Protein AF-A0A383B840-F1 (afdb_monomer_lite)

Radius of gyration: 23.32 Å; chains: 1; bounding box: 36×68×32 Å

Organism: NCBI:txid408172

Sequence (70 aa):
MKYQFLLITFLLFYAGCGKEKKYLDHLIQKGEIHFKNLRQLTFSGENAEAYFSADGEKLIFQAHDGDSLC

Structure (mmCIF, N/CA/C/O backbone):
data_AF-A0A383B840-F1
#
_entry.id   AF-A0A383B840-F1
#
loop_
_atom_site.group_PDB
_atom_site.id
_atom_site.type_symbol
_atom_site.label_atom_id
_atom_site.label_alt_id
_atom_site.label_comp_id
_atom_site.label_asym_id
_atom_site.label_entity_id
_atom_site.label_seq_id
_atom_site.pdbx_PDB_ins_code
_atom_site.Cartn_x
_atom_site.Cartn_y
_atom_site.Cartn_z
_atom_site.occupancy
_atom_site.B_iso_or_equiv
_atom_site.auth_seq_id
_atom_site.auth_comp_id
_atom_site.auth_asym_id
_atom_site.auth_atom_id
_atom_site.pdbx_PDB_model_num
ATOM 1 N N . MET A 1 1 ? -6.753 54.679 -3.712 1.00 60.47 1 MET A N 1
ATOM 2 C CA . MET A 1 1 ? -6.594 53.835 -2.503 1.00 60.47 1 MET A CA 1
ATOM 3 C C . MET A 1 1 ? -7.822 52.981 -2.168 1.00 60.47 1 MET A C 1
ATOM 5 O O . MET A 1 1 ? -7.631 51.822 -1.841 1.00 60.47 1 MET A O 1
ATOM 9 N N . LYS A 1 2 ? -9.067 53.478 -2.283 1.00 57.19 2 LYS A N 1
ATOM 10 C CA . LYS A 1 2 ? -10.283 52.676 -1.994 1.00 57.19 2 LYS A CA 1
ATOM 11 C C . LYS A 1 2 ? -10.499 51.485 -2.949 1.00 57.19 2 LYS A C 1
ATOM 13 O O . LYS A 1 2 ? -10.909 50.419 -2.512 1.00 57.19 2 LYS A O 1
ATOM 18 N N . TYR A 1 3 ? -10.139 51.637 -4.225 1.00 63.94 3 TYR A N 1
ATOM 19 C CA . TYR A 1 3 ? -10.261 50.572 -5.233 1.00 63.94 3 TYR A CA 1
ATOM 20 C C . TYR A 1 3 ? -9.159 49.502 -5.163 1.00 63.94 3 TYR A C 1
ATOM 22 O O . TYR A 1 3 ? -9.319 48.428 -5.729 1.00 63.94 3 TYR A O 1
ATOM 30 N N . GLN A 1 4 ? -8.060 49.758 -4.443 1.00 61.69 4 GLN A N 1
ATOM 31 C CA . GLN A 1 4 ? -6.940 48.815 -4.333 1.00 61.69 4 GLN A CA 1
ATOM 32 C C . GLN A 1 4 ? -7.291 47.624 -3.431 1.00 61.69 4 GLN A C 1
ATOM 34 O O . GLN A 1 4 ? -6.969 46.489 -3.761 1.00 61.69 4 GLN A O 1
ATOM 39 N N . PHE A 1 5 ? -8.021 47.873 -2.336 1.00 60.91 5 PHE A N 1
ATOM 40 C CA . PHE A 1 5 ? -8.547 46.817 -1.464 1.00 60.91 5 PHE A CA 1
ATOM 41 C C . PHE A 1 5 ? -9.606 45.956 -2.170 1.00 60.91 5 PHE A C 1
ATOM 43 O O . PHE A 1 5 ? -9.627 44.748 -1.971 1.00 60.91 5 PHE A O 1
ATOM 50 N N . LEU A 1 6 ? -10.423 46.559 -3.042 1.00 64.62 6 LEU A N 1
ATOM 51 C CA . LEU A 1 6 ? -11.425 45.868 -3.867 1.00 64.62 6 LEU A CA 1
ATOM 52 C C . LEU A 1 6 ? -10.798 44.954 -4.934 1.00 64.62 6 LEU A C 1
ATOM 54 O O . LEU A 1 6 ? -11.344 43.902 -5.248 1.00 64.62 6 LEU A O 1
ATOM 58 N N . LEU A 1 7 ? -9.638 45.333 -5.473 1.00 64.44 7 LEU A N 1
ATOM 59 C CA . LEU A 1 7 ? -8.901 44.52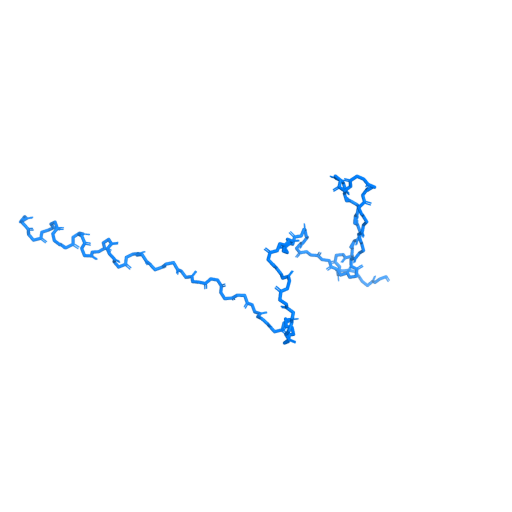2 -6.446 1.00 64.44 7 LEU A CA 1
ATOM 60 C C . LEU A 1 7 ? -8.208 43.318 -5.786 1.00 64.44 7 LEU A C 1
ATOM 62 O O . LEU A 1 7 ? -8.185 42.226 -6.350 1.00 64.44 7 LEU A O 1
ATOM 66 N N . ILE A 1 8 ? -7.684 43.500 -4.570 1.00 67.12 8 ILE A N 1
ATOM 67 C CA . ILE A 1 8 ? -7.000 42.445 -3.806 1.00 67.12 8 ILE A CA 1
ATOM 68 C C . ILE A 1 8 ? -7.990 41.378 -3.307 1.00 67.12 8 ILE A C 1
ATOM 70 O O . ILE A 1 8 ? -7.679 40.190 -3.357 1.00 67.12 8 ILE A O 1
ATOM 74 N N . THR A 1 9 ? -9.200 41.760 -2.885 1.00 65.25 9 THR A N 1
ATOM 75 C CA . THR A 1 9 ? -10.237 40.792 -2.481 1.00 65.25 9 THR A CA 1
ATOM 76 C C . THR A 1 9 ? -10.771 39.973 -3.657 1.00 65.25 9 THR A C 1
ATOM 78 O O . THR A 1 9 ? -11.051 38.787 -3.492 1.00 65.25 9 THR A O 1
ATOM 81 N N . PHE A 1 10 ? -10.852 40.566 -4.851 1.00 66.38 10 PHE A N 1
ATOM 82 C CA . PHE A 1 10 ? -11.241 39.859 -6.073 1.00 66.38 10 PHE A CA 1
ATOM 83 C C . PHE A 1 10 ? -10.182 38.823 -6.490 1.00 66.38 10 PHE A C 1
ATOM 85 O O . PHE A 1 10 ? -10.518 37.690 -6.818 1.00 66.38 10 PHE A O 1
ATOM 92 N N . LEU A 1 11 ? -8.892 39.167 -6.390 1.00 64.75 11 LEU A N 1
ATOM 93 C CA . LEU A 1 11 ? -7.778 38.252 -6.679 1.00 64.75 11 LEU A CA 1
ATOM 94 C C . LEU A 1 11 ? -7.723 37.043 -5.731 1.00 64.75 11 LEU A C 1
ATOM 96 O O . LEU A 1 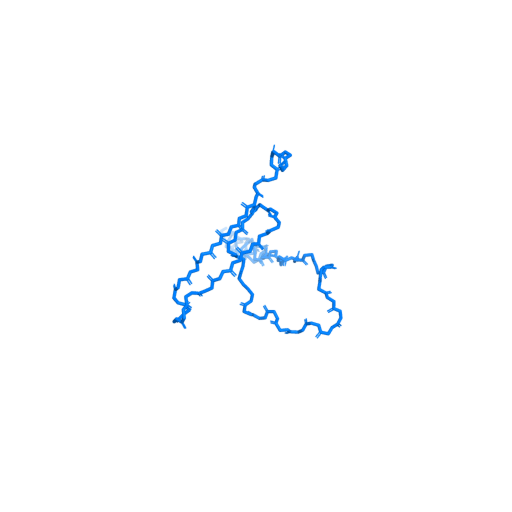11 ? -7.446 35.930 -6.175 1.00 64.75 11 LEU A O 1
ATOM 100 N N . LEU A 1 12 ? -8.030 37.233 -4.445 1.00 63.31 12 LEU A N 1
ATOM 101 C CA . LEU A 1 12 ? -8.058 36.142 -3.462 1.00 63.31 12 LEU A CA 1
ATOM 102 C C . LEU A 1 12 ? -9.229 35.167 -3.679 1.00 63.31 12 LEU A C 1
ATOM 104 O O . LEU A 1 12 ? -9.097 33.986 -3.366 1.00 63.31 12 LEU A O 1
ATOM 108 N N . PHE A 1 13 ? -10.342 35.622 -4.263 1.00 61.28 13 PHE A N 1
ATOM 109 C CA . PHE A 1 13 ? -11.499 34.773 -4.579 1.00 61.28 13 PHE A CA 1
ATOM 110 C C . PHE A 1 13 ? -11.246 33.813 -5.756 1.00 61.28 13 PHE A C 1
ATOM 112 O O . PHE A 1 13 ? -11.765 32.700 -5.761 1.00 61.28 13 PHE A O 1
ATOM 119 N N . TYR A 1 14 ? -10.421 34.207 -6.733 1.00 61.78 14 TYR A N 1
ATOM 120 C CA . TYR A 1 14 ? -10.112 33.380 -7.911 1.00 61.78 14 TYR A CA 1
ATOM 121 C C . TYR A 1 14 ? -8.963 32.381 -7.699 1.00 61.78 14 TYR A C 1
ATOM 123 O O . TYR A 1 14 ? -8.791 31.471 -8.507 1.00 61.78 14 TYR A O 1
ATOM 131 N N . ALA A 1 15 ? -8.193 32.506 -6.614 1.00 62.03 15 ALA A N 1
ATOM 132 C CA . ALA A 1 15 ? -7.107 31.576 -6.296 1.00 62.03 15 ALA A CA 1
ATOM 133 C C . ALA A 1 15 ? -7.591 30.253 -5.662 1.00 62.03 15 ALA A C 1
ATOM 135 O O . ALA A 1 15 ? -6.807 29.321 -5.492 1.00 62.03 15 ALA A O 1
ATOM 136 N N . GLY A 1 16 ? -8.877 30.146 -5.319 1.00 63.78 16 GLY A N 1
ATOM 137 C CA . GLY A 1 16 ? -9.467 28.968 -4.684 1.00 63.78 16 GLY A CA 1
ATOM 138 C C . GLY A 1 16 ? -9.986 27.923 -5.672 1.00 63.78 16 GLY A C 1
ATOM 139 O O . GLY A 1 16 ? -11.146 27.541 -5.581 1.00 63.78 16 GLY A O 1
ATOM 140 N N . CYS A 1 17 ? -9.169 27.455 -6.619 1.00 66.06 17 CYS A N 1
ATOM 141 C CA . CYS A 1 17 ? -9.519 26.294 -7.445 1.00 66.06 17 CYS A CA 1
ATOM 142 C C . CYS A 1 17 ? -8.593 25.124 -7.103 1.00 66.06 17 CYS A C 1
ATOM 144 O O . CYS A 1 17 ? -7.520 24.951 -7.686 1.00 66.06 17 CYS A O 1
ATOM 146 N N . GLY A 1 18 ? -8.999 24.327 -6.114 1.00 67.81 18 GLY A N 1
ATOM 147 C CA . GLY A 1 18 ? -8.380 23.031 -5.860 1.00 67.81 18 GLY A CA 1
ATOM 148 C C . GLY A 1 18 ? -8.745 22.078 -6.995 1.00 67.81 18 GLY A C 1
ATOM 149 O O . GLY A 1 18 ? -9.920 21.784 -7.194 1.00 67.81 18 GLY A O 1
ATOM 150 N N . LYS A 1 19 ? -7.758 21.609 -7.765 1.00 64.25 19 LYS A N 1
ATOM 151 C CA . LYS A 1 19 ? -7.997 20.590 -8.796 1.00 64.25 19 LYS A CA 1
ATOM 152 C C . LYS A 1 19 ? -8.446 19.290 -8.130 1.00 64.25 19 LYS A C 1
ATOM 154 O O . LYS A 1 19 ? -7.724 18.744 -7.297 1.00 64.25 19 LYS A O 1
ATOM 159 N N . GLU A 1 20 ? -9.604 18.777 -8.527 1.00 69.25 20 GLU A N 1
ATOM 160 C CA . GLU A 1 20 ? -10.058 17.445 -8.136 1.00 69.25 20 GLU A CA 1
ATOM 161 C C . GLU A 1 20 ? -9.101 16.396 -8.732 1.00 69.25 20 GLU A C 1
ATOM 163 O O . GLU A 1 20 ? -8.865 16.366 -9.945 1.00 69.25 20 GLU A O 1
ATOM 168 N N . LYS A 1 21 ? -8.489 15.554 -7.888 1.00 63.81 21 LYS A N 1
ATOM 169 C CA . LYS A 1 21 ? -7.670 14.427 -8.358 1.00 63.81 21 LYS A CA 1
ATOM 170 C C . LYS A 1 21 ? -8.596 13.384 -8.982 1.00 63.81 21 LYS A C 1
ATOM 172 O O . LYS A 1 21 ? -9.160 12.550 -8.281 1.00 63.81 21 LYS A O 1
ATOM 177 N N . LYS A 1 22 ? -8.725 13.415 -10.305 1.00 60.75 22 LYS A N 1
ATOM 178 C CA . LYS A 1 22 ? -9.441 12.392 -11.068 1.00 60.75 22 LYS A CA 1
ATOM 179 C C . 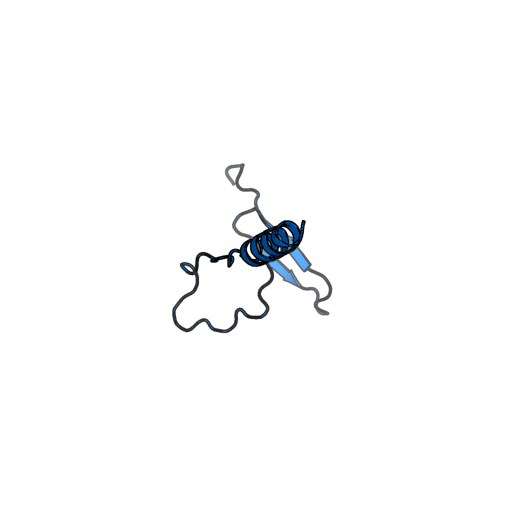LYS A 1 22 ? -8.570 11.135 -11.154 1.00 60.75 22 LYS A C 1
ATOM 181 O O . LYS A 1 22 ? -7.670 11.061 -11.988 1.00 60.75 22 LYS A O 1
ATOM 186 N N . TYR A 1 23 ? -8.784 10.184 -10.248 1.00 66.75 23 TYR A N 1
ATOM 187 C CA . TYR A 1 23 ? -8.166 8.863 -10.356 1.00 66.75 23 TYR A CA 1
ATOM 188 C C . TYR A 1 23 ? -8.752 8.122 -11.563 1.00 66.75 23 TYR A C 1
ATOM 190 O O . TYR A 1 23 ? -9.922 8.285 -11.910 1.00 66.75 23 TYR A O 1
ATOM 198 N N . LEU A 1 24 ? -7.903 7.364 -12.255 1.00 65.56 24 LEU A N 1
ATOM 199 C CA . LEU A 1 24 ? -8.258 6.683 -13.492 1.00 65.56 24 LEU A CA 1
ATOM 200 C C . LEU A 1 24 ? -9.069 5.420 -13.168 1.00 65.56 24 LEU A C 1
ATOM 202 O O . LEU A 1 24 ? -8.508 4.345 -12.990 1.00 65.56 24 LEU A O 1
ATOM 206 N N . ASP A 1 25 ? -10.388 5.578 -13.133 1.00 69.06 25 ASP A N 1
ATOM 207 C CA . ASP A 1 25 ? -11.420 4.602 -12.734 1.00 69.06 25 ASP A CA 1
ATOM 208 C C . ASP A 1 25 ? -11.508 3.332 -13.615 1.00 69.06 25 ASP A C 1
ATOM 210 O O . ASP A 1 25 ? -12.401 2.514 -13.458 1.00 69.06 25 ASP A O 1
ATOM 214 N N . HIS A 1 26 ? -10.598 3.146 -14.576 1.00 77.44 26 HIS A N 1
ATOM 215 C CA . HIS A 1 26 ? -10.670 2.056 -15.558 1.00 77.44 26 HIS A CA 1
ATOM 216 C C . HIS A 1 26 ? -10.453 0.655 -14.968 1.00 77.44 26 HIS A C 1
ATOM 218 O O . HIS A 1 26 ? -10.841 -0.328 -15.593 1.00 77.44 26 HIS A O 1
ATOM 224 N N . LEU A 1 27 ? -9.817 0.565 -13.796 1.00 81.56 27 LEU A N 1
ATOM 225 C CA . LEU A 1 27 ? -9.617 -0.697 -13.077 1.00 81.56 27 LEU A CA 1
ATOM 226 C C . LEU A 1 27 ? -10.805 -1.048 -12.174 1.00 81.56 27 LEU A C 1
ATOM 228 O O . LEU A 1 27 ? -10.889 -2.185 -11.723 1.00 81.56 27 LEU A O 1
ATOM 232 N N . ILE A 1 28 ? -11.699 -0.089 -11.909 1.00 85.12 28 ILE A N 1
ATOM 233 C CA . ILE A 1 28 ? -12.858 -0.273 -11.039 1.00 85.12 28 ILE A CA 1
ATOM 234 C C . ILE A 1 28 ? -14.037 -0.743 -11.891 1.00 85.12 28 ILE A C 1
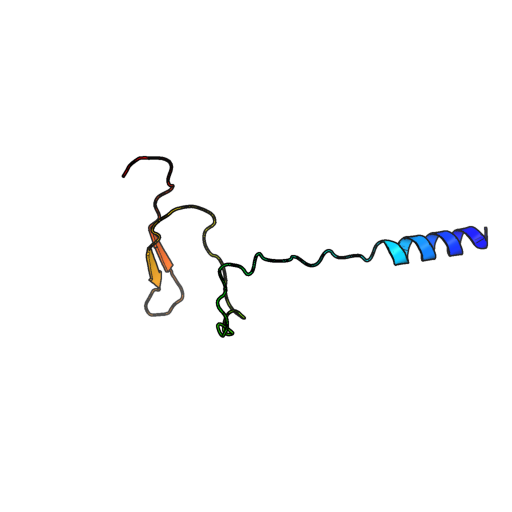ATOM 236 O O . ILE A 1 28 ? -14.505 -0.057 -12.802 1.00 85.12 28 ILE A O 1
ATOM 240 N N . GLN A 1 29 ? -14.525 -1.944 -11.605 1.00 87.69 29 GLN A N 1
ATOM 241 C CA . GLN A 1 29 ? -15.656 -2.531 -12.309 1.00 87.69 29 GLN A CA 1
ATOM 242 C C . GLN A 1 29 ? -16.987 -2.037 -11.739 1.00 87.69 29 GLN A C 1
ATOM 244 O O . GLN A 1 29 ? -17.127 -1.649 -10.575 1.00 87.69 29 GLN A O 1
ATOM 249 N N . LYS A 1 30 ? -18.030 -2.090 -12.573 1.00 87.19 30 LYS A N 1
ATOM 250 C CA . LYS A 1 30 ? -19.380 -1.701 -12.163 1.00 87.19 30 LYS A CA 1
ATOM 251 C C . LYS A 1 30 ? -19.856 -2.581 -10.999 1.00 87.19 30 LYS A C 1
ATOM 253 O O . LYS A 1 30 ? -20.050 -3.779 -11.170 1.00 87.19 30 LYS A O 1
ATOM 258 N N . GLY A 1 31 ? -20.127 -1.958 -9.851 1.00 88.44 31 GLY A N 1
ATOM 259 C CA . GLY A 1 31 ? -20.629 -2.626 -8.641 1.00 88.44 31 GLY A CA 1
ATOM 260 C C . GLY A 1 31 ? -19.594 -2.776 -7.522 1.00 88.44 31 GLY A C 1
ATOM 261 O O . GLY A 1 31 ? -19.969 -3.086 -6.392 1.00 88.44 31 GLY A O 1
ATOM 262 N N . GLU A 1 32 ? -18.318 -2.494 -7.784 1.00 88.19 32 GLU A N 1
ATOM 263 C CA . GLU A 1 32 ? -17.278 -2.481 -6.758 1.00 88.19 32 GLU A CA 1
ATOM 264 C C . GLU A 1 32 ? -17.355 -1.184 -5.928 1.00 88.19 32 GLU A C 1
ATOM 266 O O . GLU A 1 32 ? -16.817 -0.143 -6.289 1.00 88.19 32 GLU A O 1
ATOM 271 N N . ILE A 1 33 ? -18.081 -1.225 -4.807 1.00 89.44 33 ILE A N 1
ATOM 272 C CA . ILE A 1 33 ? -18.385 -0.032 -3.987 1.00 89.44 33 ILE A CA 1
ATOM 273 C C . ILE A 1 33 ? -17.594 0.057 -2.669 1.00 89.44 33 ILE A C 1
ATOM 275 O O . ILE A 1 33 ? -17.761 1.005 -1.902 1.00 89.44 33 ILE A O 1
ATOM 279 N N . HIS A 1 34 ? -16.723 -0.912 -2.377 1.00 89.88 34 HIS A N 1
ATOM 280 C CA . HIS A 1 34 ? -16.066 -1.064 -1.069 1.00 89.88 34 HIS A CA 1
ATOM 281 C C . HIS A 1 34 ? -14.628 -0.514 -1.012 1.00 89.88 34 HIS A C 1
ATOM 283 O O . HIS A 1 34 ? -13.791 -1.031 -0.279 1.00 89.88 34 HIS A O 1
ATOM 289 N N . PHE A 1 35 ? -14.323 0.567 -1.733 1.00 86.50 35 PHE A N 1
ATOM 290 C CA . PHE A 1 35 ? -12.967 1.144 -1.786 1.00 86.50 35 PHE A CA 1
ATOM 291 C C . PHE A 1 35 ? -12.683 2.244 -0.758 1.00 86.50 35 PHE A C 1
ATOM 293 O O . PHE A 1 35 ? -11.594 2.814 -0.751 1.00 86.50 35 PHE A O 1
ATOM 300 N N . LYS A 1 36 ? -13.634 2.542 0.139 1.00 86.56 36 LYS A N 1
ATOM 301 C CA . LYS A 1 36 ? -13.533 3.666 1.090 1.00 86.56 36 LYS A CA 1
ATOM 302 C C . LYS A 1 36 ? -12.232 3.671 1.908 1.00 86.56 36 LYS A C 1
ATOM 304 O O . LYS A 1 36 ? -11.732 4.742 2.229 1.00 86.56 36 LYS A O 1
ATOM 309 N N . ASN A 1 37 ? -11.705 2.492 2.242 1.00 87.25 37 ASN A N 1
ATOM 310 C CA . AS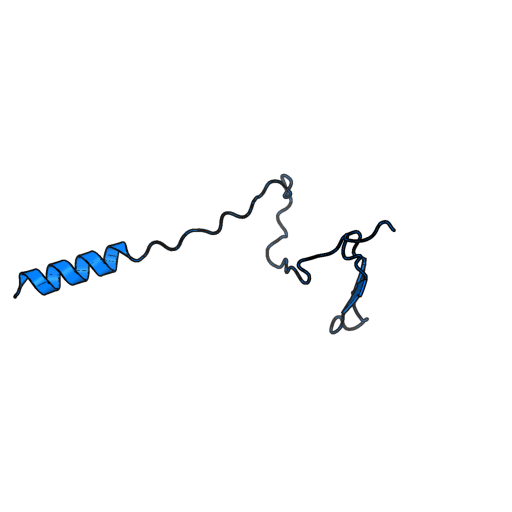N A 1 37 ? -10.532 2.330 3.106 1.00 87.25 37 ASN A CA 1
ATOM 311 C C . ASN A 1 37 ? -9.334 1.694 2.376 1.00 87.25 37 ASN A C 1
ATOM 313 O O . ASN A 1 37 ? -8.498 1.055 3.013 1.00 87.25 37 ASN A O 1
ATOM 317 N N . LEU A 1 38 ? -9.250 1.828 1.048 1.00 86.44 38 LEU A N 1
ATOM 318 C CA . LEU A 1 38 ? -8.117 1.306 0.285 1.00 86.44 38 LEU A CA 1
ATOM 319 C C . LEU A 1 38 ? -6.863 2.164 0.536 1.00 86.44 38 LEU A C 1
ATOM 321 O O . LEU A 1 38 ? -6.895 3.385 0.377 1.00 86.44 38 LEU A O 1
ATOM 325 N N . ARG A 1 39 ? -5.741 1.528 0.894 1.00 85.38 39 ARG A N 1
ATOM 326 C CA . ARG A 1 39 ? -4.441 2.189 1.068 1.00 85.38 39 ARG A CA 1
ATOM 327 C C . ARG A 1 39 ? -3.368 1.459 0.268 1.00 85.38 39 ARG A C 1
ATOM 329 O O . ARG A 1 39 ? -3.120 0.282 0.499 1.00 85.38 39 ARG A O 1
ATOM 336 N N . GLN A 1 40 ? -2.699 2.180 -0.626 1.00 85.44 40 GLN A N 1
ATOM 337 C CA . GLN A 1 40 ? -1.517 1.686 -1.329 1.00 85.44 40 GLN A CA 1
ATOM 338 C C . GLN A 1 40 ? -0.309 1.673 -0.378 1.00 85.44 40 GLN A 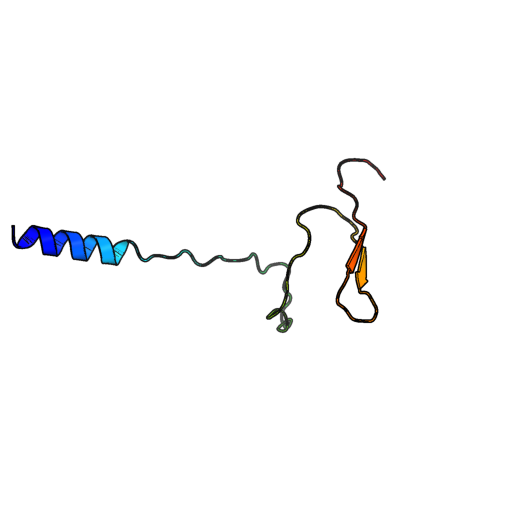C 1
ATOM 340 O O . GLN A 1 40 ? -0.042 2.675 0.291 1.00 85.44 40 GLN A O 1
ATOM 345 N N . LEU A 1 41 ? 0.394 0.540 -0.300 1.00 82.62 41 LEU A N 1
ATOM 346 C CA . LEU A 1 41 ? 1.554 0.348 0.585 1.00 82.62 41 LEU A CA 1
ATOM 347 C C . LEU A 1 41 ? 2.898 0.391 -0.160 1.00 82.62 41 LEU A C 1
ATOM 349 O O . LEU A 1 41 ? 3.905 0.758 0.439 1.00 82.62 41 LEU A O 1
ATOM 353 N N . THR A 1 42 ? 2.913 0.066 -1.454 1.00 81.44 42 THR A N 1
ATOM 354 C CA . THR A 1 42 ? 4.109 0.033 -2.310 1.00 81.44 42 THR A CA 1
ATOM 355 C C . THR A 1 42 ? 3.852 0.779 -3.623 1.00 81.44 42 THR A C 1
ATOM 357 O O . THR A 1 42 ? 2.707 0.921 -4.051 1.00 81.44 42 THR A O 1
ATOM 360 N N . PHE A 1 43 ? 4.908 1.290 -4.262 1.00 83.94 43 PHE A N 1
ATOM 361 C CA . PHE A 1 43 ? 4.819 2.114 -5.484 1.00 83.94 43 PHE A CA 1
ATOM 362 C C . PHE A 1 43 ? 5.511 1.486 -6.701 1.00 83.94 43 PHE A C 1
ATOM 364 O O . PHE A 1 43 ? 5.530 2.093 -7.767 1.00 83.94 43 PHE A O 1
ATOM 371 N N . SER A 1 44 ? 6.091 0.301 -6.523 1.00 80.31 44 SER A N 1
ATOM 372 C CA . SER A 1 44 ? 6.877 -0.426 -7.515 1.00 80.31 44 SER A CA 1
ATOM 373 C C . SER A 1 44 ? 6.707 -1.928 -7.296 1.00 80.31 44 SER A C 1
ATOM 375 O O . SER A 1 44 ? 6.187 -2.358 -6.259 1.00 80.31 44 SER A O 1
ATOM 377 N N . GLY A 1 45 ? 7.184 -2.684 -8.273 1.00 78.56 45 GLY A N 1
ATOM 378 C CA . GLY A 1 45 ? 7.270 -4.127 -8.268 1.00 78.56 45 GLY A CA 1
ATOM 379 C C . GLY A 1 45 ? 6.081 -4.825 -8.922 1.00 78.56 45 GLY A C 1
ATOM 380 O O . GLY A 1 45 ? 4.987 -4.275 -9.048 1.00 78.56 45 GLY A O 1
ATOM 381 N N . GLU A 1 46 ? 6.313 -6.059 -9.347 1.00 81.31 46 GLU A N 1
ATOM 382 C CA . GLU A 1 46 ? 5.331 -6.947 -9.960 1.00 81.31 46 GLU A CA 1
ATOM 383 C C . GLU A 1 46 ? 5.185 -8.252 -9.168 1.00 81.31 46 GLU A C 1
ATOM 385 O O . GLU A 1 46 ? 6.046 -8.601 -8.357 1.00 81.31 46 GLU A O 1
ATOM 390 N N . ASN A 1 47 ? 4.066 -8.954 -9.395 1.00 76.81 47 ASN A N 1
ATOM 391 C CA . ASN A 1 47 ? 3.735 -10.236 -8.756 1.00 76.81 47 ASN A CA 1
ATOM 392 C C . ASN A 1 47 ? 3.863 -10.207 -7.222 1.00 76.81 47 ASN A C 1
ATOM 394 O O . ASN A 1 47 ? 4.400 -11.129 -6.613 1.00 76.81 47 ASN A O 1
ATOM 398 N N . ALA A 1 48 ? 3.407 -9.118 -6.599 1.00 84.25 48 ALA A N 1
ATOM 399 C CA . ALA A 1 48 ? 3.583 -8.928 -5.169 1.00 84.25 48 ALA A CA 1
ATOM 400 C C . ALA A 1 48 ? 2.689 -9.871 -4.345 1.00 84.25 48 ALA A C 1
ATOM 402 O O . ALA A 1 48 ? 1.481 -9.954 -4.572 1.00 84.25 48 ALA A O 1
ATOM 403 N N . GLU A 1 49 ? 3.276 -10.504 -3.330 1.00 89.81 49 GLU A N 1
ATOM 404 C CA . GLU A 1 49 ? 2.575 -11.306 -2.324 1.00 89.81 49 GLU A CA 1
ATOM 405 C C . GLU A 1 49 ? 2.831 -10.728 -0.929 1.00 89.81 49 GLU A C 1
ATOM 407 O O . GLU A 1 49 ? 3.946 -10.305 -0.614 1.00 89.81 49 GLU A O 1
ATOM 412 N N . ALA A 1 50 ? 1.805 -10.694 -0.074 1.00 90.69 50 ALA A N 1
ATOM 413 C CA . ALA A 1 50 ? 1.919 -10.145 1.274 1.00 90.69 50 ALA A CA 1
ATOM 414 C C . ALA A 1 50 ? 1.062 -10.900 2.295 1.00 90.69 50 ALA A C 1
ATOM 416 O O . ALA A 1 50 ? -0.026 -11.384 1.982 1.00 90.69 50 ALA A O 1
ATOM 417 N N . TYR A 1 51 ? 1.543 -10.934 3.538 1.00 93.75 51 TYR A N 1
ATOM 418 C CA . TYR A 1 51 ? 0.879 -11.583 4.666 1.00 93.75 51 TYR A CA 1
ATOM 419 C C . TYR A 1 51 ? 0.913 -10.673 5.893 1.00 93.75 51 TYR A C 1
ATOM 421 O O . TYR A 1 51 ? 1.939 -10.060 6.199 1.00 93.75 51 TYR A O 1
ATOM 429 N N . PHE A 1 52 ? -0.204 -10.613 6.615 1.00 94.81 52 PHE A N 1
ATOM 430 C CA . PHE A 1 52 ? -0.284 -9.940 7.909 1.00 94.81 52 PHE A CA 1
ATOM 431 C C . PHE A 1 52 ? 0.111 -10.887 9.045 1.00 94.81 52 PHE A C 1
ATOM 433 O O . PHE A 1 52 ? -0.119 -12.096 8.972 1.00 94.81 52 PHE A O 1
ATOM 440 N N . SER A 1 53 ? 0.672 -10.334 10.120 1.00 97.00 53 SER A N 1
ATOM 441 C CA . SER A 1 53 ? 0.754 -11.035 11.402 1.00 97.00 53 SER A CA 1
ATOM 442 C C . SER A 1 53 ? -0.648 -11.343 11.935 1.00 97.00 53 SER A C 1
ATOM 444 O O . SER A 1 53 ? -1.629 -10.708 11.553 1.00 97.00 53 SER A O 1
ATOM 446 N N . ALA A 1 54 ? -0.754 -12.315 12.844 1.00 97.38 54 ALA A N 1
ATOM 447 C CA . ALA A 1 54 ? -2.044 -12.738 13.395 1.00 97.38 54 ALA A CA 1
ATOM 448 C C . ALA A 1 54 ? -2.817 -11.603 14.102 1.00 97.38 54 ALA A C 1
ATOM 450 O O . ALA A 1 54 ? -4.044 -11.612 14.106 1.00 97.38 54 ALA A O 1
ATOM 451 N N . ASP A 1 55 ? -2.106 -10.631 14.677 1.00 97.44 55 ASP A N 1
ATOM 452 C CA . ASP A 1 55 ? -2.664 -9.424 15.303 1.00 97.44 55 ASP A CA 1
ATOM 453 C C . ASP A 1 55 ? -2.940 -8.279 14.307 1.00 97.44 55 ASP A C 1
ATOM 455 O O . ASP A 1 55 ? -3.547 -7.276 14.673 1.00 97.44 55 ASP A O 1
ATOM 459 N N . GLY A 1 56 ? -2.516 -8.416 13.047 1.00 94.50 56 GLY A N 1
ATOM 460 C CA . GLY A 1 56 ? -2.663 -7.399 12.008 1.00 94.50 56 GLY A CA 1
ATOM 461 C C . GLY A 1 56 ? -1.743 -6.182 12.152 1.00 94.50 56 GLY A C 1
ATOM 462 O O . GLY A 1 56 ? -1.868 -5.244 11.367 1.00 94.50 56 GLY A O 1
ATOM 463 N N . GLU A 1 57 ? -0.817 -6.166 13.117 1.00 95.31 57 GLU A N 1
ATOM 464 C CA . GLU A 1 57 ? 0.045 -5.002 13.370 1.00 95.31 57 GLU A CA 1
ATOM 465 C C . GLU A 1 57 ? 1.256 -4.924 12.432 1.00 95.31 57 GLU A C 1
ATOM 467 O O . GLU A 1 57 ? 1.853 -3.857 12.261 1.00 95.31 57 GLU A O 1
ATOM 472 N N . LYS A 1 58 ? 1.643 -6.048 11.820 1.00 94.94 58 LYS A N 1
ATOM 473 C CA . LYS A 1 58 ? 2.811 -6.157 10.940 1.00 94.94 58 LYS A CA 1
ATOM 474 C C . LYS A 1 58 ? 2.433 -6.812 9.621 1.00 94.94 58 LYS A C 1
ATOM 476 O O . LYS A 1 58 ? 1.504 -7.611 9.542 1.00 94.94 58 LYS A O 1
ATOM 481 N N . LEU A 1 59 ? 3.209 -6.494 8.593 1.00 92.69 59 LEU A N 1
ATOM 482 C CA . LEU A 1 59 ? 3.075 -7.056 7.258 1.00 92.69 59 LEU A CA 1
ATOM 483 C C . LEU A 1 59 ? 4.458 -7.451 6.739 1.00 92.69 59 LEU A C 1
ATOM 485 O O . LEU A 1 59 ? 5.407 -6.674 6.848 1.00 92.69 59 LEU A O 1
ATOM 489 N N . ILE A 1 60 ? 4.555 -8.655 6.179 1.00 92.81 60 ILE A N 1
ATOM 490 C CA . ILE A 1 60 ? 5.667 -9.060 5.318 1.00 92.81 60 ILE A CA 1
ATOM 491 C C . ILE A 1 60 ? 5.186 -9.014 3.872 1.00 92.81 60 ILE A C 1
ATOM 493 O O . ILE A 1 60 ? 4.036 -9.360 3.596 1.00 92.81 60 ILE A O 1
ATOM 497 N N . PHE A 1 61 ? 6.045 -8.586 2.955 1.00 90.00 61 PHE A N 1
ATOM 498 C CA . PHE A 1 61 ? 5.744 -8.623 1.531 1.00 90.00 61 PHE A CA 1
ATOM 499 C C . PHE A 1 61 ? 6.979 -8.996 0.725 1.00 90.00 61 PHE A C 1
ATOM 501 O O . PHE A 1 61 ? 8.108 -8.717 1.131 1.00 90.00 61 PHE A O 1
ATOM 508 N N . GLN A 1 62 ? 6.731 -9.609 -0.423 1.00 87.94 62 GLN A N 1
ATOM 509 C CA . GLN A 1 62 ? 7.709 -9.863 -1.461 1.00 87.94 62 GLN A CA 1
ATOM 510 C C . GLN A 1 62 ? 7.193 -9.234 -2.751 1.00 87.94 62 GLN A C 1
ATOM 512 O O . GLN A 1 62 ? 6.011 -9.340 -3.066 1.00 87.94 62 GLN A O 1
ATOM 517 N N . ALA A 1 63 ? 8.079 -8.565 -3.477 1.00 87.19 63 ALA A N 1
ATOM 518 C CA . ALA A 1 63 ? 7.813 -8.038 -4.805 1.00 87.19 63 ALA A CA 1
ATOM 519 C C . ALA A 1 63 ? 9.081 -8.181 -5.650 1.00 87.19 63 ALA A C 1
ATOM 521 O O . ALA A 1 63 ? 10.185 -8.252 -5.104 1.00 87.19 63 ALA A O 1
ATOM 522 N N . HIS A 1 64 ? 8.913 -8.225 -6.967 1.00 84.50 64 HIS A N 1
ATOM 523 C CA . HIS A 1 64 ? 10.019 -8.197 -7.919 1.00 84.50 64 HIS A CA 1
ATOM 524 C C . HIS A 1 64 ? 10.104 -6.821 -8.567 1.00 84.50 64 HIS A C 1
ATOM 526 O O . HIS A 1 64 ? 9.107 -6.378 -9.121 1.00 84.50 64 HIS A O 1
ATOM 532 N N . ASP A 1 65 ? 11.256 -6.150 -8.544 1.00 79.44 65 ASP A N 1
ATOM 533 C CA . ASP A 1 65 ? 11.394 -4.768 -9.045 1.00 79.44 65 ASP A CA 1
ATOM 534 C C . ASP A 1 65 ? 11.423 -4.645 -10.585 1.00 79.44 65 ASP A C 1
ATOM 536 O O . ASP A 1 65 ? 11.719 -3.579 -11.113 1.00 79.44 65 ASP A O 1
ATOM 540 N N . GLY A 1 66 ? 11.083 -5.708 -11.325 1.00 68.75 66 GLY A N 1
ATOM 541 C CA . GLY A 1 66 ? 10.795 -5.670 -12.769 1.00 68.75 66 GLY A CA 1
ATOM 542 C C . GLY A 1 66 ? 11.993 -5.414 -13.698 1.00 68.75 66 GLY A C 1
ATOM 543 O O . GLY A 1 66 ? 11.882 -5.632 -14.901 1.00 68.75 66 GLY A O 1
ATOM 544 N N . ASP A 1 67 ? 13.147 -5.007 -13.164 1.00 69.06 67 ASP A N 1
ATOM 545 C CA . ASP A 1 67 ? 14.332 -4.632 -13.951 1.00 69.06 67 ASP A CA 1
ATOM 546 C C . ASP A 1 67 ? 15.224 -5.817 -14.369 1.00 69.06 67 ASP A C 1
ATOM 548 O O . ASP A 1 67 ? 16.140 -5.655 -15.179 1.00 69.06 67 ASP A O 1
ATOM 552 N N . SER A 1 68 ? 14.966 -7.028 -13.869 1.00 66.69 68 SER A N 1
ATOM 553 C CA . SER A 1 68 ? 15.659 -8.240 -14.318 1.00 66.69 68 SER A CA 1
ATOM 554 C C . SER A 1 68 ? 14.672 -9.304 -14.783 1.00 66.69 68 SER A C 1
ATOM 556 O O . SER A 1 68 ? 13.661 -9.549 -14.126 1.00 66.69 68 SER A O 1
ATOM 558 N N . LEU A 1 69 ? 14.997 -9.969 -15.897 1.00 66.12 69 LEU A N 1
ATOM 559 C CA . LEU A 1 69 ? 14.344 -11.218 -16.290 1.00 66.12 69 LEU A CA 1
ATOM 560 C C . LEU A 1 69 ? 14.464 -12.206 -15.122 1.00 66.12 69 LEU A C 1
ATOM 562 O O . LEU A 1 69 ? 15.560 -12.354 -14.579 1.00 66.12 69 LEU A O 1
ATOM 566 N N . CYS A 1 70 ? 13.327 -12.783 -14.735 1.00 59.59 70 CYS A N 1
ATOM 567 C CA . CYS A 1 70 ? 13.154 -13.721 -13.628 1.00 59.59 70 CYS A CA 1
ATOM 568 C C . CYS A 1 70 ? 14.273 -14.764 -13.504 1.00 59.59 70 CYS A C 1
ATOM 570 O O . CYS A 1 70 ? 14.653 -15.348 -14.548 1.00 59.59 70 CYS A O 1
#

pLDDT: mean 77.63, std 12.35, range [57.19, 97.44]

Secondary structure (DSSP, 8-state):
-HHHHHHHHHHHHHT--PPP----GGGSPTT----TT-----SS-EEEEEEE-TTSS-EEEEEE-SSS--

Foldseek 3Di:
DVVVVVVVVVVVVVVPDDDDPDDDCPVPDPPPPPCPPDDDDDDAFPPKDKDADPVRPDMDMDGHRPPDDD